Protein AF-A0A7S0E2K9-F1 (afdb_monomer_lite)

pLDDT: mean 86.17, std 15.65, range [44.66, 98.0]

Sequence (110 aa):
TAAAGGGDPWGKQHFHNAPFAPDDTFLVGRIVPVLHYCMGGLRMDEGGAVLREDSSTIAGLHAAGEVTGGVHGNNRLGGNSLLECTVFGGLVGDKLAVRHAQLRTQRALG

Structure (mmCIF, N/CA/C/O backbone):
data_AF-A0A7S0E2K9-F1
#
_entry.id   AF-A0A7S0E2K9-F1
#
loop_
_atom_site.group_PDB
_atom_site.id
_atom_site.type_symbol
_atom_site.label_atom_id
_atom_site.label_alt_id
_atom_site.label_comp_id
_atom_site.label_asym_id
_atom_site.label_entity_id
_atom_site.label_seq_id
_atom_site.pdbx_PDB_ins_code
_atom_site.Cartn_x
_atom_site.Cartn_y
_atom_site.Cartn_z
_atom_site.occupancy
_atom_site.B_iso_or_equiv
_atom_site.auth_seq_id
_atom_site.auth_comp_id
_atom_site.auth_asym_id
_atom_site.auth_atom_id
_atom_site.pdbx_PDB_model_num
ATOM 1 N N . THR A 1 1 ? 21.514 9.964 -26.233 1.00 53.69 1 THR A N 1
ATOM 2 C CA . THR A 1 1 ? 20.236 9.488 -25.648 1.00 53.69 1 THR A CA 1
ATOM 3 C C . THR A 1 1 ? 19.856 10.401 -24.495 1.00 53.69 1 THR A C 1
ATOM 5 O O . THR A 1 1 ? 20.727 11.128 -24.037 1.00 53.69 1 THR A O 1
ATOM 8 N N . ALA A 1 2 ? 18.607 10.404 -24.016 1.00 57.22 2 ALA A N 1
ATOM 9 C CA . ALA A 1 2 ? 18.206 11.194 -22.837 1.00 57.22 2 ALA A CA 1
ATOM 10 C C . ALA A 1 2 ? 19.138 10.972 -21.620 1.00 57.22 2 ALA A C 1
ATOM 12 O O . ALA A 1 2 ? 19.425 11.899 -20.868 1.00 57.22 2 ALA A O 1
ATOM 13 N N . ALA A 1 3 ? 19.713 9.767 -21.514 1.00 60.12 3 ALA A N 1
ATOM 14 C CA . ALA A 1 3 ? 20.734 9.391 -20.534 1.00 60.12 3 ALA A CA 1
ATOM 15 C C . ALA A 1 3 ? 22.098 10.109 -20.686 1.00 60.12 3 ALA A C 1
ATOM 17 O O . ALA A 1 3 ? 22.892 10.101 -19.756 1.00 60.12 3 ALA A O 1
ATOM 18 N N . ALA A 1 4 ? 22.381 10.734 -21.832 1.00 61.31 4 ALA A N 1
ATOM 19 C CA . ALA A 1 4 ? 23.661 11.372 -22.160 1.00 61.31 4 ALA A CA 1
ATOM 20 C C . ALA A 1 4 ? 23.638 12.911 -22.011 1.00 61.31 4 ALA A C 1
ATOM 22 O O . ALA A 1 4 ? 24.406 13.603 -22.674 1.00 61.31 4 ALA A O 1
ATOM 23 N N . GLY A 1 5 ? 22.755 13.453 -21.161 1.00 60.88 5 GLY A N 1
ATOM 24 C CA . GLY A 1 5 ? 22.813 14.858 -20.720 1.00 60.88 5 GLY A CA 1
ATOM 25 C C . GLY A 1 5 ? 21.867 15.848 -21.414 1.00 60.88 5 GLY A C 1
ATOM 26 O O . GLY A 1 5 ? 21.910 17.030 -21.099 1.00 60.88 5 GLY A O 1
ATOM 27 N N . GLY A 1 6 ? 20.991 15.391 -22.315 1.00 66.62 6 GLY A N 1
ATOM 28 C CA . GLY A 1 6 ? 20.006 16.243 -23.010 1.00 66.62 6 GLY A CA 1
ATOM 29 C C . GLY A 1 6 ? 18.613 16.306 -22.369 1.00 66.62 6 GLY A C 1
ATOM 30 O O . GLY A 1 6 ? 17.726 16.943 -22.929 1.00 66.62 6 GLY A O 1
ATOM 31 N N . GLY A 1 7 ? 18.410 15.637 -21.229 1.00 75.12 7 GLY A N 1
ATOM 32 C CA . GLY A 1 7 ? 17.087 15.450 -20.629 1.00 75.12 7 GLY A CA 1
ATOM 33 C C . GLY A 1 7 ? 16.201 14.492 -21.434 1.00 75.12 7 GLY A C 1
ATOM 34 O O . GLY A 1 7 ? 16.427 14.226 -22.615 1.00 75.12 7 GLY A O 1
ATOM 35 N N . ASP A 1 8 ? 15.199 13.924 -20.774 1.00 84.44 8 ASP A N 1
ATOM 36 C CA . ASP A 1 8 ? 14.179 13.109 -21.427 1.00 84.44 8 ASP A CA 1
ATOM 37 C C . ASP A 1 8 ? 13.011 13.994 -21.884 1.00 84.44 8 ASP A C 1
ATOM 39 O O . ASP A 1 8 ? 12.485 14.745 -21.059 1.00 84.44 8 ASP A O 1
ATOM 43 N N . PRO A 1 9 ? 12.559 13.912 -23.149 1.00 88.25 9 PRO A N 1
ATOM 44 C CA . PRO A 1 9 ? 11.466 14.750 -23.644 1.00 88.25 9 PRO A CA 1
ATOM 45 C C . PRO A 1 9 ? 10.118 14.473 -22.957 1.00 88.25 9 PRO A C 1
ATOM 47 O O . PRO A 1 9 ? 9.211 15.296 -23.059 1.00 88.25 9 PRO A O 1
ATOM 50 N N . TRP A 1 10 ? 9.984 13.357 -22.232 1.00 88.88 10 TRP A N 1
ATOM 51 C CA . TRP A 1 10 ? 8.803 13.013 -21.434 1.00 88.88 10 TRP A CA 1
ATOM 52 C C . TRP A 1 10 ? 9.033 13.175 -19.923 1.00 88.88 10 TRP A C 1
ATOM 54 O O . TRP A 1 10 ? 8.189 12.781 -19.120 1.00 88.88 10 TRP A O 1
ATOM 64 N N . GLY A 1 11 ? 10.158 13.775 -19.520 1.00 88.81 11 GLY A N 1
ATOM 65 C CA . GLY A 1 11 ? 10.456 14.109 -18.129 1.00 88.81 11 GLY A CA 1
ATOM 66 C C . GLY A 1 11 ? 10.931 12.941 -17.259 1.00 88.81 11 GLY A C 1
ATOM 67 O O . GLY A 1 11 ? 11.012 13.095 -16.039 1.00 88.81 11 GLY A O 1
ATOM 68 N N . LY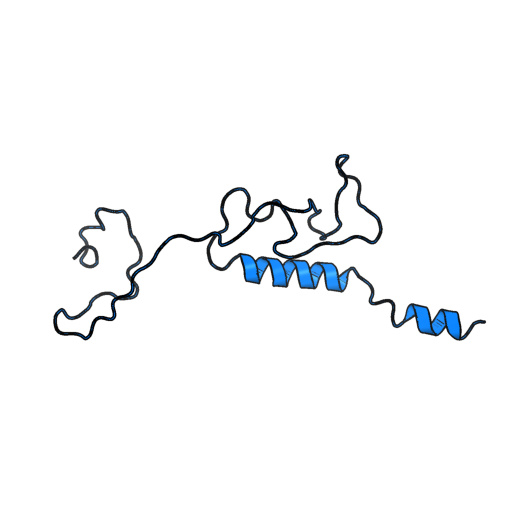S A 1 12 ? 11.273 11.776 -17.828 1.00 87.00 12 LYS A N 1
ATOM 69 C CA . LYS A 1 12 ? 11.865 10.672 -17.059 1.00 87.00 12 LYS A CA 1
ATOM 70 C C . LYS A 1 12 ? 13.245 11.065 -16.526 1.00 87.00 12 LYS A C 1
ATOM 72 O O . LYS A 1 12 ? 14.156 11.372 -17.285 1.00 87.00 12 LYS A O 1
ATOM 77 N N . GLN A 1 13 ? 13.414 10.993 -15.207 1.00 87.12 13 GLN A N 1
ATOM 78 C CA . GLN A 1 13 ? 14.663 11.392 -14.541 1.00 87.12 13 GLN A CA 1
ATOM 79 C C . GLN A 1 13 ? 15.617 10.219 -14.274 1.00 87.12 13 GLN A C 1
ATOM 81 O O . GLN A 1 13 ? 16.832 10.394 -14.268 1.00 87.12 13 GLN A O 1
ATOM 86 N N . HIS A 1 14 ? 15.085 9.011 -14.066 1.00 86.19 14 HIS A N 1
ATOM 87 C CA . HIS A 1 14 ? 15.878 7.847 -13.657 1.00 86.19 14 HIS A CA 1
ATOM 88 C C . HIS A 1 14 ? 15.890 6.762 -14.734 1.00 86.19 14 HIS A C 1
ATOM 90 O O . HIS A 1 14 ? 14.837 6.224 -15.090 1.00 86.19 14 HIS A O 1
ATOM 96 N N . PHE A 1 15 ? 17.084 6.399 -15.207 1.00 86.94 15 PHE A N 1
ATOM 97 C CA . PHE A 1 15 ? 17.320 5.368 -16.222 1.00 86.94 15 PHE A CA 1
ATOM 98 C C . PHE A 1 15 ? 18.208 4.252 -15.660 1.00 86.94 15 PHE A C 1
ATOM 100 O O . PHE A 1 15 ? 19.398 4.199 -15.940 1.00 86.94 15 PHE A O 1
ATOM 107 N N . HIS A 1 16 ? 17.630 3.347 -14.869 1.00 83.56 16 HIS A N 1
ATOM 108 C CA . HIS A 1 16 ? 18.388 2.268 -14.218 1.00 83.56 16 HIS A CA 1
ATOM 109 C C . HIS A 1 16 ? 18.949 1.213 -15.196 1.00 83.56 16 HIS A C 1
ATOM 111 O O . HIS A 1 16 ? 19.848 0.470 -14.831 1.00 83.56 16 HIS A O 1
ATOM 117 N N . ASN A 1 17 ? 18.436 1.160 -16.432 1.00 80.88 17 ASN A N 1
ATOM 118 C CA . ASN A 1 17 ? 18.847 0.210 -17.478 1.00 80.88 17 ASN A CA 1
ATOM 119 C C . ASN A 1 17 ? 19.758 0.833 -18.550 1.00 80.88 17 ASN A C 1
ATOM 121 O O . ASN A 1 17 ? 19.917 0.255 -19.621 1.00 80.88 17 ASN A O 1
ATOM 125 N N . ALA A 1 18 ? 20.260 2.051 -18.336 1.00 80.38 18 ALA A N 1
ATOM 126 C CA . ALA A 1 18 ? 21.088 2.748 -19.316 1.00 80.38 18 ALA A CA 1
ATOM 127 C C . ALA A 1 18 ? 22.559 2.816 -18.864 1.00 80.38 18 ALA A C 1
ATOM 129 O O . ALA A 1 18 ? 22.806 2.940 -17.663 1.00 80.38 18 ALA A O 1
ATOM 130 N N . PRO A 1 19 ? 23.521 2.834 -19.809 1.00 81.81 19 PRO A N 1
ATOM 131 C CA . PRO A 1 19 ? 23.346 2.678 -21.261 1.00 81.81 19 PRO A CA 1
ATOM 132 C C . PRO A 1 19 ? 23.067 1.215 -21.663 1.00 81.81 19 PRO A C 1
ATOM 134 O O . PRO A 1 19 ? 23.479 0.302 -20.960 1.00 81.81 19 PRO A O 1
ATOM 137 N N . PHE A 1 20 ? 22.392 0.994 -22.796 1.00 82.94 20 PHE A N 1
ATOM 138 C CA . PHE A 1 20 ? 22.177 -0.344 -23.369 1.00 82.94 20 PHE A CA 1
ATOM 139 C C . PHE A 1 20 ? 22.820 -0.457 -24.757 1.00 82.94 20 PHE A C 1
ATOM 141 O O . PHE A 1 20 ? 22.945 0.547 -25.465 1.00 82.94 20 PHE A O 1
ATOM 148 N N . ALA A 1 21 ? 23.222 -1.672 -25.134 1.00 85.56 21 ALA A N 1
ATOM 149 C CA . ALA A 1 21 ? 23.819 -1.966 -26.431 1.00 85.56 21 ALA A CA 1
ATOM 150 C C . ALA A 1 21 ? 22.718 -2.271 -27.474 1.00 85.56 21 ALA A C 1
ATOM 152 O O . ALA A 1 21 ? 21.804 -3.039 -27.174 1.00 85.56 21 ALA A O 1
ATOM 153 N N . PRO A 1 22 ? 22.739 -1.663 -28.677 1.00 84.44 22 PRO A N 1
ATOM 154 C CA . PRO A 1 22 ? 21.709 -1.893 -29.698 1.00 84.44 22 PRO A CA 1
ATOM 155 C C 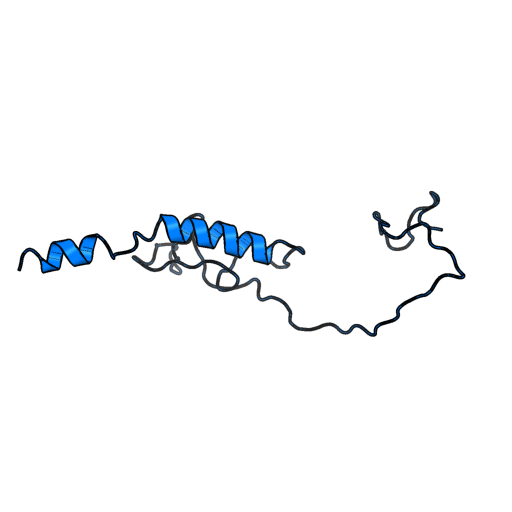. PRO A 1 22 ? 21.628 -3.333 -30.223 1.00 84.44 22 PRO A C 1
ATOM 157 O O . PRO A 1 22 ? 20.596 -3.725 -30.760 1.00 84.44 22 PRO A O 1
ATOM 160 N N . ASP A 1 23 ? 22.713 -4.090 -30.102 1.00 90.81 23 ASP A N 1
ATOM 161 C CA . ASP A 1 23 ? 22.879 -5.480 -30.529 1.00 90.81 23 ASP A CA 1
ATOM 162 C C . ASP A 1 23 ? 22.595 -6.502 -29.412 1.00 90.81 23 ASP A C 1
ATOM 164 O O . ASP A 1 23 ? 22.824 -7.697 -29.591 1.00 90.81 23 ASP A O 1
ATOM 168 N N . ASP A 1 24 ? 22.069 -6.049 -28.272 1.00 91.00 24 ASP A N 1
ATOM 169 C CA . ASP A 1 24 ? 21.694 -6.917 -27.159 1.00 91.00 24 ASP A CA 1
ATOM 170 C C . ASP A 1 24 ? 20.357 -7.649 -27.402 1.00 91.00 24 ASP A C 1
ATOM 172 O O . ASP A 1 24 ? 19.581 -7.351 -28.316 1.00 91.00 24 ASP A O 1
ATOM 176 N N . THR A 1 25 ? 20.059 -8.627 -26.552 1.00 91.50 25 THR A N 1
ATOM 177 C CA . THR A 1 25 ? 18.781 -9.336 -26.548 1.00 91.50 25 THR A CA 1
ATOM 178 C C . THR A 1 25 ? 17.717 -8.517 -25.825 1.00 91.50 25 THR A C 1
ATOM 180 O O . THR A 1 25 ? 17.782 -8.300 -24.616 1.00 91.50 25 THR A O 1
ATOM 183 N N . PHE A 1 26 ? 16.666 -8.137 -26.551 1.00 91.94 26 PHE A N 1
ATOM 184 C CA . PHE A 1 26 ? 15.525 -7.419 -25.990 1.00 91.94 26 PHE A CA 1
ATOM 185 C C . PHE A 1 26 ? 14.334 -8.348 -25.772 1.00 91.94 26 PHE A C 1
ATOM 187 O O . PHE A 1 26 ? 13.887 -9.048 -26.680 1.00 91.94 26 PHE A O 1
ATOM 194 N N . LEU A 1 27 ? 13.776 -8.306 -24.563 1.00 92.94 27 LEU A N 1
ATOM 195 C CA . LEU A 1 27 ? 12.513 -8.963 -24.243 1.00 92.94 27 LEU A CA 1
ATOM 196 C C . LEU A 1 27 ? 11.367 -7.968 -24.431 1.00 92.94 27 LEU A C 1
ATOM 198 O O . LEU A 1 27 ? 11.426 -6.841 -23.937 1.00 92.94 27 LEU A O 1
ATOM 202 N N . VAL A 1 28 ? 10.312 -8.388 -25.130 1.00 95.06 28 VAL A N 1
ATOM 203 C CA . VAL A 1 28 ? 9.150 -7.542 -25.431 1.00 95.06 28 VAL A CA 1
ATOM 204 C C . VAL A 1 28 ? 7.886 -8.188 -24.876 1.00 95.06 28 VAL A C 1
ATOM 206 O O . VAL A 1 28 ? 7.608 -9.356 -25.137 1.00 95.06 28 VAL A O 1
ATOM 209 N N . GLY A 1 29 ? 7.102 -7.410 -24.130 1.00 95.62 29 GLY A N 1
ATOM 210 C CA . GLY A 1 29 ? 5.807 -7.820 -23.592 1.00 95.62 29 GLY A CA 1
ATOM 211 C C . GLY A 1 29 ? 4.734 -6.775 -23.880 1.00 95.62 29 GLY A C 1
ATOM 212 O O . GLY A 1 29 ? 4.997 -5.573 -23.845 1.00 95.62 29 GLY A O 1
ATOM 213 N N . ARG A 1 30 ? 3.507 -7.226 -24.162 1.00 97.00 30 ARG A N 1
ATOM 214 C CA . ARG A 1 30 ? 2.341 -6.342 -24.305 1.00 97.00 30 ARG A CA 1
ATOM 215 C C . ARG A 1 30 ? 1.722 -6.095 -22.928 1.00 97.00 30 ARG A C 1
ATOM 217 O O . ARG A 1 30 ? 1.382 -7.049 -22.237 1.00 97.00 30 ARG A O 1
ATOM 224 N N . ILE A 1 31 ? 1.534 -4.827 -22.567 1.00 96.38 31 ILE A N 1
ATOM 225 C CA . ILE A 1 31 ? 0.941 -4.405 -21.290 1.00 96.38 31 ILE A CA 1
ATOM 226 C C . ILE A 1 31 ? -0.396 -3.706 -21.543 1.00 96.38 31 ILE A C 1
ATOM 228 O O . ILE A 1 31 ? -0.513 -2.910 -22.475 1.00 96.38 31 ILE A O 1
ATOM 232 N N . VAL A 1 32 ? -1.390 -3.994 -20.701 1.00 97.31 32 VAL A N 1
ATOM 233 C CA . VAL A 1 32 ? -2.685 -3.299 -20.667 1.00 97.31 32 VAL A CA 1
ATOM 234 C C . VAL A 1 32 ? -3.038 -2.913 -19.223 1.00 97.31 32 VAL A C 1
ATOM 236 O O . VAL A 1 32 ? -2.647 -3.635 -18.303 1.00 97.31 32 VAL A O 1
ATOM 239 N N . PRO A 1 33 ? -3.752 -1.795 -18.993 1.00 97.06 33 PRO A N 1
ATOM 240 C CA . PRO A 1 33 ? -4.203 -1.417 -17.656 1.00 97.06 33 PRO A CA 1
ATOM 241 C C . PRO A 1 33 ? -5.218 -2.412 -17.084 1.00 97.06 33 PRO A C 1
ATOM 243 O O . PRO A 1 33 ? -6.052 -2.947 -17.815 1.00 97.06 33 PRO A O 1
ATOM 246 N N . VAL A 1 34 ? -5.184 -2.600 -15.766 1.00 96.31 34 VAL A N 1
ATOM 247 C CA . VAL A 1 34 ? -6.155 -3.404 -15.011 1.00 96.31 34 VAL A CA 1
ATOM 248 C C . VAL A 1 34 ? -6.503 -2.706 -13.698 1.00 96.31 34 VAL A C 1
ATOM 250 O O . VAL A 1 34 ? -5.719 -1.896 -13.196 1.00 96.31 34 VAL A O 1
ATOM 253 N N . LEU A 1 35 ? -7.664 -3.033 -13.125 1.00 96.56 35 LEU A N 1
ATOM 254 C CA . LEU A 1 35 ? -7.952 -2.684 -11.733 1.00 96.56 35 LEU A CA 1
ATOM 255 C C . LEU A 1 35 ? -6.895 -3.337 -10.839 1.00 96.56 35 LEU A C 1
ATOM 257 O O . LEU A 1 35 ? -6.634 -4.532 -10.965 1.00 96.56 35 LEU A O 1
ATOM 261 N N . HIS A 1 36 ? -6.267 -2.537 -9.979 1.00 96.00 36 HIS A N 1
ATOM 262 C CA . HIS A 1 36 ? -5.084 -2.971 -9.240 1.00 96.00 36 HIS A CA 1
ATOM 263 C C . HIS A 1 36 ? -5.166 -2.729 -7.733 1.00 96.00 36 HIS A C 1
ATOM 265 O O . HIS A 1 36 ? -4.632 -3.536 -6.981 1.00 96.00 36 HIS A O 1
ATOM 271 N N . TYR A 1 37 ? -5.777 -1.622 -7.301 1.00 96.12 37 TYR A N 1
ATOM 272 C CA . TYR A 1 37 ? -5.852 -1.259 -5.889 1.00 96.12 37 TYR A CA 1
ATOM 273 C C . TYR A 1 37 ? -7.067 -0.377 -5.605 1.00 96.12 37 TYR A C 1
ATOM 275 O O . TYR A 1 37 ? -7.358 0.533 -6.388 1.00 96.12 37 TYR A O 1
ATOM 283 N N . CYS A 1 38 ? -7.727 -0.605 -4.474 1.00 96.81 38 CYS A N 1
ATOM 284 C CA . CYS A 1 38 ? -8.831 0.209 -3.976 1.00 96.81 38 CYS A CA 1
ATOM 285 C C . CYS A 1 38 ? -8.349 1.088 -2.814 1.00 96.81 38 CYS A C 1
ATOM 287 O O . CYS A 1 38 ? -8.142 0.614 -1.709 1.00 96.81 38 CYS A O 1
ATOM 289 N N . MET A 1 39 ? -8.160 2.390 -3.048 1.00 97.38 39 MET A N 1
ATOM 290 C CA . MET A 1 39 ? -7.627 3.306 -2.021 1.00 97.38 39 MET A CA 1
ATOM 291 C C . MET A 1 39 ? -8.649 3.694 -0.936 1.00 97.38 39 MET A C 1
ATOM 293 O O . MET A 1 39 ? -8.274 4.250 0.098 1.00 97.38 39 MET A O 1
ATOM 297 N N . GLY A 1 40 ? -9.939 3.492 -1.208 1.00 96.94 40 GLY A N 1
ATOM 298 C CA . GLY A 1 40 ? -11.017 3.720 -0.249 1.00 96.94 40 GLY A CA 1
ATOM 299 C C . GLY A 1 40 ? -11.232 2.510 0.657 1.00 96.94 40 GLY A C 1
ATOM 300 O O . GLY A 1 40 ? -10.768 1.419 0.359 1.00 96.94 40 GLY A O 1
ATOM 301 N N . GLY A 1 41 ? -11.989 2.693 1.735 1.00 97.19 41 GLY A N 1
ATOM 302 C CA . GLY A 1 41 ? -12.253 1.624 2.691 1.00 97.19 41 GLY A CA 1
ATOM 303 C C . GLY A 1 41 ? -12.749 2.159 4.027 1.00 97.19 41 GLY A C 1
ATOM 304 O O . GLY A 1 41 ? -13.226 3.293 4.120 1.00 97.19 41 GLY A O 1
ATOM 305 N N . LEU A 1 42 ? -12.620 1.341 5.069 1.00 97.88 42 LEU A N 1
ATOM 306 C CA . LEU A 1 42 ? -12.965 1.714 6.438 1.00 97.88 42 LEU A CA 1
ATOM 307 C C . LEU A 1 42 ? -12.098 2.882 6.913 1.00 97.88 42 LEU A C 1
ATOM 309 O O . LEU A 1 42 ? -10.873 2.857 6.781 1.00 97.88 42 LEU A O 1
ATOM 313 N N . ARG A 1 43 ? -12.732 3.896 7.506 1.00 97.56 43 ARG A N 1
ATOM 314 C CA . ARG A 1 43 ? -12.018 4.981 8.179 1.00 97.56 43 ARG A CA 1
ATOM 315 C C . ARG A 1 43 ? -11.516 4.473 9.528 1.00 97.56 43 ARG A C 1
ATOM 317 O O . ARG A 1 43 ? -12.283 3.886 10.290 1.00 97.56 43 ARG A O 1
ATOM 324 N N . MET A 1 44 ? -10.249 4.726 9.824 1.00 96.38 44 MET A N 1
ATOM 325 C CA . MET A 1 44 ? -9.618 4.370 11.093 1.00 96.38 44 MET A CA 1
ATOM 326 C C . MET A 1 44 ? -8.837 5.554 11.663 1.00 96.38 44 MET A C 1
ATOM 328 O O . MET A 1 44 ? -8.513 6.492 10.931 1.00 96.38 44 MET A O 1
ATOM 332 N N . ASP A 1 45 ? -8.555 5.520 12.963 1.00 95.38 45 ASP A N 1
ATOM 333 C CA . ASP A 1 45 ? -7.544 6.397 13.556 1.00 95.38 45 ASP A CA 1
ATOM 334 C C . ASP A 1 45 ? -6.117 5.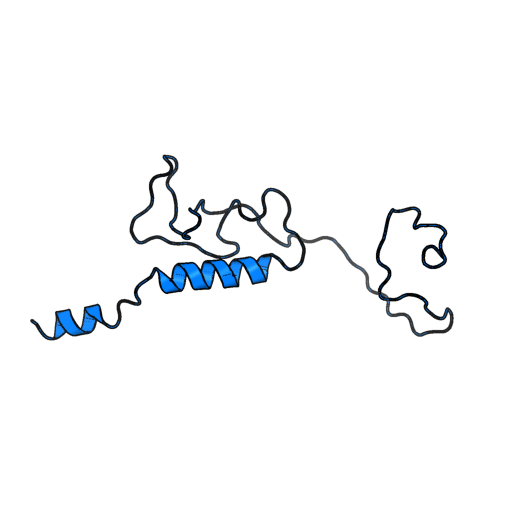900 13.244 1.00 95.38 45 ASP A C 1
ATOM 336 O O . ASP A 1 45 ? -5.918 4.823 12.679 1.00 95.38 45 ASP A O 1
ATOM 340 N N . GLU A 1 46 ? -5.096 6.666 13.644 1.00 93.62 46 GLU A N 1
ATOM 341 C CA . GLU A 1 46 ? -3.670 6.277 13.536 1.00 93.62 46 GLU A CA 1
ATOM 342 C C . GLU A 1 46 ? -3.363 4.951 14.248 1.00 93.62 46 GLU A C 1
ATOM 344 O O . GLU A 1 46 ? -2.338 4.306 14.038 1.00 93.62 46 GLU A O 1
ATOM 349 N N . GLY A 1 47 ? -4.283 4.563 15.119 1.00 92.25 47 GLY A N 1
ATOM 350 C CA . GLY A 1 47 ? -4.274 3.382 15.918 1.00 92.25 47 GLY A CA 1
ATOM 351 C C . GLY A 1 47 ? -4.909 2.141 15.296 1.00 92.25 47 GLY A C 1
ATOM 352 O O . GLY A 1 47 ? -4.930 1.115 15.977 1.00 92.25 47 GLY A O 1
ATOM 353 N N . GLY A 1 48 ? -5.474 2.238 14.095 1.00 94.94 48 GLY A N 1
ATOM 354 C CA . GLY A 1 48 ? -6.213 1.163 13.441 1.00 94.94 48 GLY A CA 1
ATOM 355 C C . GLY A 1 48 ? -7.607 0.889 14.016 1.00 94.94 48 GLY A C 1
ATOM 356 O O . GLY A 1 48 ? -8.244 -0.073 13.591 1.00 94.94 48 GLY A O 1
ATOM 357 N N . ALA A 1 49 ? -8.108 1.689 14.967 1.00 95.94 49 ALA A N 1
ATOM 358 C CA . ALA A 1 49 ? -9.472 1.541 15.473 1.00 95.94 49 ALA A CA 1
ATOM 359 C C . ALA A 1 49 ? -10.468 2.103 14.453 1.00 95.94 49 ALA A C 1
ATOM 361 O O . ALA A 1 49 ? -10.316 3.231 13.981 1.00 95.94 49 ALA A O 1
ATOM 362 N N . VAL A 1 50 ? -11.499 1.326 14.114 1.00 97.62 50 VAL A N 1
ATOM 363 C CA . VAL A 1 50 ? -12.483 1.737 13.102 1.00 97.62 50 VAL A CA 1
ATOM 364 C C . VAL A 1 50 ? -13.378 2.841 13.656 1.00 97.62 50 VAL A C 1
ATOM 366 O O . VAL A 1 50 ? -13.883 2.749 14.778 1.00 97.62 50 VAL A O 1
ATOM 369 N N . LEU A 1 51 ? -13.590 3.877 12.847 1.00 98.00 51 LEU A N 1
ATOM 370 C CA . LEU A 1 51 ? -14.387 5.046 13.195 1.00 98.00 51 LEU A CA 1
ATOM 371 C C . LEU A 1 51 ? -15.807 4.940 12.635 1.00 98.00 51 LEU A C 1
ATOM 373 O O . LEU A 1 51 ? -16.022 4.489 11.509 1.00 98.00 51 LEU A O 1
ATOM 377 N N . ARG A 1 52 ? -16.779 5.410 13.417 1.00 98.00 52 ARG A N 1
ATOM 378 C CA . ARG A 1 52 ? -18.130 5.728 12.941 1.00 98.00 52 ARG A CA 1
ATOM 379 C C . ARG A 1 52 ? -18.129 7.041 12.155 1.00 98.00 52 ARG A C 1
ATOM 381 O O . ARG A 1 52 ? -17.139 7.773 12.121 1.00 98.00 52 ARG A O 1
ATOM 388 N N . GLU A 1 53 ? -19.274 7.369 11.564 1.00 96.25 53 GLU A N 1
ATOM 389 C CA . GLU A 1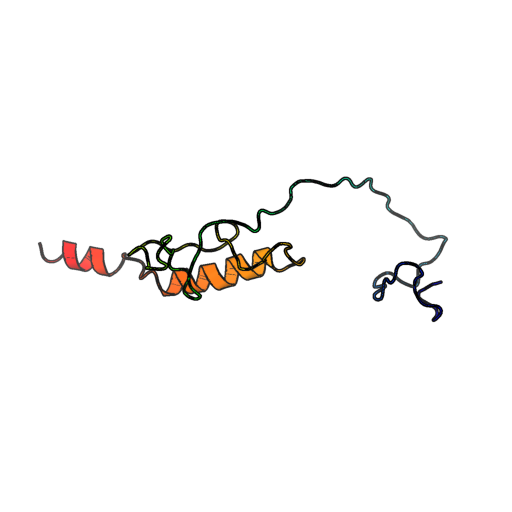 53 ? -19.492 8.641 10.863 1.00 96.25 53 GLU A CA 1
ATOM 390 C C . GLU A 1 53 ? -19.257 9.862 11.768 1.00 96.25 53 GLU A C 1
ATOM 392 O O . GLU A 1 53 ? -18.650 10.841 11.338 1.00 96.25 53 GLU A O 1
ATOM 397 N N . ASP A 1 54 ? -19.632 9.772 13.049 1.00 97.12 54 ASP A N 1
ATOM 398 C CA . ASP A 1 54 ? -19.396 10.810 14.065 1.00 97.12 54 ASP A CA 1
ATOM 399 C C . ASP A 1 54 ? -17.939 10.874 14.568 1.00 97.12 54 ASP A C 1
ATOM 401 O O . ASP A 1 54 ? -17.618 11.648 15.466 1.00 97.12 54 ASP A O 1
ATOM 405 N N . SER A 1 55 ? -17.035 10.090 13.971 1.00 96.00 55 SER A N 1
ATOM 406 C CA . SER A 1 55 ? -15.623 9.951 14.350 1.00 96.00 55 SER A CA 1
ATOM 407 C C . SER A 1 55 ? -15.374 9.307 15.724 1.00 96.00 55 SER A C 1
ATOM 409 O O . SER A 1 55 ? -14.232 9.289 16.182 1.00 96.00 55 SER A O 1
ATOM 411 N N . SER A 1 56 ? -16.390 8.723 16.369 1.00 97.69 56 SER A N 1
ATOM 412 C CA . SER A 1 56 ? -16.203 7.865 17.546 1.00 97.69 56 SER A CA 1
ATOM 413 C C . SER A 1 56 ? -15.667 6.483 17.156 1.00 97.69 56 SER A C 1
ATOM 415 O O . SER A 1 56 ? -15.961 5.964 16.077 1.00 97.69 56 SER A O 1
ATOM 417 N N . THR A 1 57 ? -14.903 5.845 18.045 1.00 97.31 57 THR A N 1
ATOM 418 C CA . THR A 1 57 ? -14.348 4.505 17.801 1.00 97.31 57 THR A CA 1
ATOM 419 C C . THR A 1 57 ? -15.388 3.403 18.025 1.00 97.31 57 THR A C 1
ATOM 421 O O . THR A 1 57 ? -16.212 3.441 18.948 1.00 97.31 57 THR A O 1
ATOM 424 N N . ILE A 1 58 ? -15.355 2.370 17.183 1.00 96.25 58 ILE A N 1
ATOM 425 C CA . ILE A 1 58 ? -16.145 1.151 17.364 1.00 96.25 58 ILE A CA 1
ATOM 426 C C . ILE A 1 58 ? -15.357 0.198 18.268 1.00 96.25 58 ILE A C 1
ATOM 428 O O . ILE A 1 58 ? -14.348 -0.378 17.865 1.00 96.25 58 ILE A O 1
ATOM 432 N N . ALA A 1 59 ? -15.822 0.026 19.508 1.00 92.38 59 ALA A N 1
ATOM 433 C CA . ALA A 1 59 ? -15.133 -0.784 20.507 1.00 92.38 59 ALA A CA 1
ATOM 434 C C . ALA A 1 59 ? -14.881 -2.222 20.017 1.00 92.38 59 ALA A C 1
ATOM 436 O O . ALA A 1 59 ? -15.806 -2.944 19.651 1.00 92.38 59 ALA A O 1
ATOM 437 N N . GLY A 1 60 ? -13.612 -2.635 20.045 1.00 91.06 60 GLY A N 1
ATOM 438 C CA . GLY A 1 60 ? -13.179 -3.975 19.648 1.00 91.06 60 GLY A CA 1
ATOM 439 C C . GLY A 1 60 ? -13.025 -4.195 18.140 1.00 91.06 60 GLY A C 1
ATOM 440 O O . GLY A 1 60 ? -12.560 -5.265 17.756 1.00 91.06 60 GLY A O 1
ATOM 441 N N . LEU A 1 61 ? -13.352 -3.211 17.295 1.00 94.88 61 LEU A N 1
ATOM 442 C CA . LEU A 1 61 ? -13.198 -3.313 15.845 1.00 94.88 61 LEU A CA 1
ATOM 443 C C . LEU A 1 61 ? -11.975 -2.523 15.368 1.00 94.88 61 LEU A C 1
ATOM 445 O O . LEU A 1 61 ? -11.910 -1.303 15.519 1.00 94.88 61 LEU A O 1
ATOM 449 N N . HIS A 1 62 ? -11.032 -3.236 14.758 1.00 95.88 62 HIS A N 1
ATOM 450 C CA . HIS A 1 62 ? -9.837 -2.665 14.146 1.00 95.88 62 HIS A CA 1
ATOM 451 C C . HIS A 1 62 ? -9.717 -3.121 12.692 1.00 95.88 62 HIS A C 1
ATOM 453 O O . HIS A 1 62 ? -10.253 -4.169 12.325 1.00 95.88 62 HIS A O 1
ATOM 459 N N . ALA A 1 63 ? -9.015 -2.341 11.877 1.00 96.31 63 ALA A N 1
ATOM 460 C CA . ALA A 1 63 ? -8.768 -2.632 10.473 1.00 96.31 63 ALA A CA 1
ATOM 461 C C . ALA A 1 63 ? -7.322 -2.284 10.100 1.00 96.31 63 ALA A C 1
ATOM 463 O O . ALA A 1 63 ? -6.720 -1.392 10.689 1.00 96.31 63 ALA A O 1
ATOM 464 N N . ALA A 1 64 ? -6.769 -3.009 9.133 1.00 96.88 64 ALA A N 1
ATOM 465 C CA . ALA A 1 64 ? -5.437 -2.787 8.580 1.00 96.88 64 ALA A CA 1
ATOM 466 C C . ALA A 1 64 ? -5.384 -3.353 7.154 1.00 96.88 64 ALA A C 1
ATOM 468 O O . ALA A 1 64 ? -6.079 -4.330 6.861 1.00 96.88 64 ALA A O 1
ATOM 469 N N . GLY A 1 65 ? -4.550 -2.782 6.288 1.00 96.75 65 GLY A N 1
ATOM 470 C CA . GLY A 1 65 ? -4.415 -3.210 4.898 1.00 96.75 65 GLY A CA 1
ATOM 471 C C . GLY A 1 65 ? -5.393 -2.501 3.959 1.00 96.75 65 GLY A C 1
ATOM 472 O O . GLY A 1 65 ? -6.103 -1.567 4.334 1.00 96.75 65 GLY A O 1
ATOM 473 N N . GLU A 1 66 ? -5.513 -3.030 2.740 1.00 97.88 66 GLU A N 1
ATOM 474 C CA . GLU A 1 66 ? -6.342 -2.478 1.654 1.00 97.88 66 GLU A CA 1
ATOM 475 C C . GLU A 1 66 ? -7.843 -2.351 1.987 1.00 97.88 66 GLU A C 1
ATOM 477 O O . GLU A 1 66 ? -8.574 -1.635 1.315 1.00 97.88 66 GLU A O 1
ATOM 482 N N . VAL A 1 67 ? -8.325 -2.989 3.059 1.00 97.56 67 VAL A N 1
ATOM 483 C CA . VAL A 1 67 ? -9.691 -2.767 3.567 1.00 97.56 67 VAL A CA 1
ATOM 484 C C . VAL A 1 67 ? -9.890 -1.353 4.142 1.00 97.56 67 VAL A C 1
ATOM 486 O O . VAL A 1 67 ? -11.024 -0.929 4.378 1.00 97.56 67 VAL A O 1
ATOM 489 N N . THR A 1 68 ? -8.802 -0.630 4.409 1.00 97.12 68 THR A N 1
ATOM 490 C CA . THR A 1 68 ? -8.796 0.699 5.025 1.00 97.12 68 THR A CA 1
ATOM 491 C C . THR A 1 68 ? -8.755 1.809 3.979 1.00 97.12 68 THR A C 1
ATOM 493 O O . THR A 1 68 ? -8.194 1.666 2.896 1.00 97.12 68 THR A O 1
ATOM 496 N N . GLY A 1 69 ? -9.370 2.943 4.310 1.00 96.31 69 GLY A N 1
ATOM 497 C CA . GLY A 1 69 ? -9.377 4.139 3.474 1.00 96.31 69 GLY A CA 1
ATOM 498 C C . GLY A 1 69 ? -8.519 5.263 4.050 1.00 96.31 69 GLY A C 1
ATOM 499 O O . GLY A 1 69 ? -8.354 5.389 5.261 1.00 96.31 69 GLY A O 1
ATOM 500 N N . GLY A 1 70 ? -8.020 6.138 3.173 1.00 94.00 70 GLY A N 1
ATOM 501 C CA . GLY A 1 70 ? -7.388 7.411 3.551 1.00 94.00 70 GLY A CA 1
ATOM 502 C C . GLY A 1 70 ? -5.858 7.411 3.544 1.00 94.00 70 GLY A C 1
ATOM 503 O O . GLY A 1 70 ? -5.272 8.434 3.201 1.00 94.00 70 GLY A O 1
ATOM 504 N N . VAL A 1 71 ? -5.202 6.271 3.791 1.00 95.06 71 VAL A N 1
ATOM 505 C CA . VAL A 1 71 ? -3.724 6.168 3.830 1.00 95.06 71 VAL A CA 1
ATOM 506 C C . VAL A 1 71 ? -3.068 6.561 2.499 1.00 95.06 71 VAL A C 1
ATOM 508 O O . VAL A 1 71 ? -1.959 7.092 2.464 1.00 95.06 71 VAL A O 1
ATOM 511 N N . HIS A 1 72 ? -3.753 6.312 1.383 1.00 96.56 72 HIS A N 1
ATOM 512 C CA . HIS A 1 72 ? -3.227 6.552 0.037 1.00 96.56 72 HIS A CA 1
ATOM 513 C C . HIS A 1 72 ? -3.910 7.707 -0.710 1.00 96.56 72 HIS A C 1
ATOM 515 O O . HIS A 1 72 ? -3.543 7.993 -1.851 1.00 96.56 72 HIS A O 1
ATOM 521 N N . GLY A 1 73 ? -4.902 8.367 -0.101 1.00 94.81 73 GLY A N 1
ATOM 522 C CA . GLY A 1 73 ? -5.719 9.376 -0.779 1.00 94.81 73 GLY A CA 1
ATOM 523 C C . GLY A 1 73 ? -6.292 8.857 -2.105 1.00 94.81 73 GLY A C 1
ATOM 524 O O . GLY A 1 73 ? -6.883 7.782 -2.155 1.00 94.81 73 GLY A O 1
ATOM 525 N N . ASN A 1 74 ? -6.079 9.603 -3.192 1.00 96.06 74 ASN A N 1
ATOM 526 C CA . ASN A 1 74 ? -6.622 9.264 -4.514 1.00 96.06 74 ASN A CA 1
ATOM 527 C C . ASN A 1 74 ? -5.700 8.385 -5.369 1.00 96.06 74 ASN A C 1
ATOM 529 O O . ASN A 1 74 ? -6.124 7.925 -6.425 1.00 96.06 74 ASN A O 1
ATOM 533 N N . ASN A 1 75 ? -4.438 8.190 -4.977 1.00 96.06 75 ASN A N 1
ATOM 534 C CA . ASN A 1 75 ? -3.485 7.417 -5.766 1.00 96.06 75 ASN A CA 1
ATOM 535 C C . ASN A 1 75 ? -2.388 6.828 -4.882 1.00 96.06 75 ASN A C 1
ATOM 537 O O . ASN A 1 75 ? -1.586 7.549 -4.286 1.00 96.06 75 ASN A O 1
ATOM 541 N N . ARG A 1 76 ? -2.292 5.500 -4.878 1.00 96.75 76 ARG A N 1
ATOM 542 C CA . ARG A 1 76 ? -1.245 4.787 -4.154 1.00 96.75 76 ARG A CA 1
ATOM 543 C C . ARG A 1 76 ? 0.084 4.827 -4.918 1.00 96.75 76 ARG A C 1
ATOM 545 O O . ARG A 1 76 ? 0.149 4.453 -6.086 1.00 96.75 76 ARG A O 1
ATOM 552 N N . LEU A 1 77 ? 1.171 5.175 -4.228 1.00 95.50 77 LEU A N 1
ATOM 553 C CA . LEU A 1 77 ? 2.532 5.024 -4.758 1.00 95.50 77 LEU A CA 1
ATOM 554 C C . LEU A 1 77 ? 2.990 3.555 -4.731 1.00 95.50 77 LEU A C 1
ATOM 556 O O . LEU A 1 77 ? 2.659 2.789 -3.819 1.00 95.50 77 LEU A O 1
ATOM 560 N N . GLY A 1 78 ? 3.750 3.146 -5.750 1.00 93.62 78 GLY A N 1
ATOM 561 C CA . GLY A 1 78 ? 4.344 1.807 -5.839 1.00 93.62 78 GLY A CA 1
ATOM 562 C C . GLY A 1 78 ? 5.150 1.458 -4.582 1.00 93.62 78 GLY A C 1
ATOM 563 O O . GLY A 1 78 ? 5.896 2.290 -4.087 1.00 93.62 78 GLY A O 1
ATOM 564 N N . GLY A 1 79 ? 4.972 0.243 -4.053 1.00 92.94 79 GLY A N 1
ATOM 565 C CA . GLY A 1 79 ? 5.625 -0.212 -2.816 1.00 92.94 79 GLY A CA 1
ATOM 566 C C . GLY A 1 79 ? 4.857 0.084 -1.520 1.00 92.94 79 GLY A C 1
ATOM 567 O O . GLY A 1 79 ? 5.035 -0.641 -0.545 1.00 92.94 79 GLY A O 1
ATOM 568 N N . ASN A 1 80 ? 3.933 1.054 -1.506 1.00 95.75 80 ASN A N 1
ATOM 569 C CA . ASN A 1 80 ? 3.280 1.460 -0.254 1.00 95.75 80 ASN A CA 1
ATOM 570 C C . ASN A 1 80 ? 2.224 0.479 0.279 1.00 95.75 80 ASN A C 1
ATOM 572 O O . ASN A 1 80 ? 1.962 0.518 1.471 1.00 95.75 80 ASN A O 1
ATOM 576 N N . SER A 1 81 ? 1.624 -0.390 -0.546 1.00 93.75 81 SER A N 1
ATOM 577 C CA . SER A 1 81 ? 0.560 -1.304 -0.074 1.00 93.75 81 SER A CA 1
ATOM 578 C C . SER A 1 81 ? 1.087 -2.356 0.908 1.00 93.75 81 SER A C 1
ATOM 580 O O . SER A 1 81 ? 0.526 -2.541 1.982 1.00 93.75 81 SER A O 1
ATOM 582 N N . LEU A 1 82 ? 2.205 -3.017 0.587 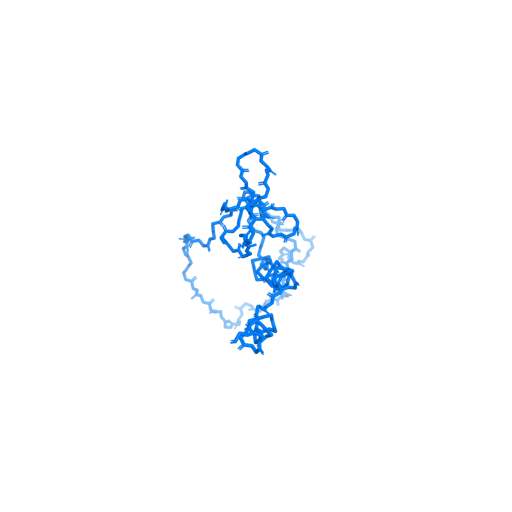1.00 95.31 82 LEU A N 1
ATOM 583 C CA . LEU A 1 82 ? 2.793 -4.005 1.500 1.00 95.31 82 LEU A CA 1
ATOM 584 C C . LEU A 1 82 ? 3.333 -3.342 2.772 1.00 95.31 82 LEU A C 1
ATOM 586 O O . LEU A 1 82 ? 3.222 -3.914 3.857 1.00 95.31 82 LEU A O 1
ATOM 590 N N . LEU A 1 83 ? 3.883 -2.130 2.642 1.00 95.06 83 LEU A N 1
ATOM 591 C CA . LEU A 1 83 ? 4.312 -1.326 3.783 1.00 95.06 83 LEU A CA 1
ATOM 592 C C . LEU A 1 83 ? 3.130 -1.001 4.707 1.00 95.06 83 LEU A C 1
ATOM 594 O O . LEU A 1 83 ? 3.219 -1.225 5.908 1.00 95.06 83 LEU A O 1
ATOM 598 N N . GLU A 1 84 ? 2.023 -0.522 4.140 1.00 95.19 84 GLU A N 1
ATOM 599 C CA . GLU A 1 84 ? 0.783 -0.189 4.848 1.00 95.19 84 GLU A CA 1
ATOM 600 C C . GLU A 1 84 ? 0.222 -1.411 5.584 1.00 95.19 84 GLU A C 1
ATOM 602 O O . GLU A 1 84 ? 0.066 -1.369 6.805 1.00 95.19 84 GLU A O 1
ATOM 607 N N . CYS A 1 85 ? 0.064 -2.536 4.885 1.00 94.94 85 CYS A N 1
ATOM 608 C CA . CYS A 1 85 ? -0.381 -3.790 5.485 1.00 94.94 85 CYS A CA 1
ATOM 609 C C . CYS A 1 85 ? 0.514 -4.243 6.652 1.00 94.94 85 CYS A C 1
ATOM 611 O O . CYS A 1 85 ? 0.010 -4.703 7.676 1.00 94.94 85 CYS A O 1
ATOM 613 N N . THR A 1 86 ? 1.838 -4.120 6.519 1.00 95.94 86 THR A N 1
ATOM 614 C CA . THR A 1 86 ? 2.782 -4.588 7.547 1.00 95.94 86 THR A CA 1
ATOM 615 C C . THR A 1 86 ? 2.779 -3.675 8.772 1.00 95.94 86 THR A C 1
ATOM 617 O O . THR A 1 86 ? 2.727 -4.159 9.901 1.00 95.94 86 THR A O 1
ATOM 620 N N . VAL A 1 87 ? 2.798 -2.354 8.566 1.00 95.12 87 VAL A N 1
ATOM 621 C CA . VAL A 1 87 ? 2.841 -1.365 9.652 1.00 95.12 87 VAL A CA 1
ATOM 622 C C . VAL A 1 87 ? 1.531 -1.356 10.435 1.00 95.12 87 VAL A C 1
ATOM 624 O O . VAL A 1 87 ? 1.549 -1.555 11.649 1.00 95.12 87 VAL A O 1
ATOM 627 N N . PHE A 1 88 ? 0.388 -1.179 9.763 1.00 95.88 88 PHE A N 1
ATOM 628 C CA . PHE A 1 88 ? -0.904 -1.145 10.453 1.00 95.88 88 PHE A CA 1
ATOM 629 C C . PHE A 1 88 ? -1.309 -2.525 10.970 1.00 95.88 88 PHE A C 1
ATOM 631 O O . PHE A 1 88 ? -1.902 -2.614 12.041 1.00 95.88 88 PHE A O 1
ATOM 638 N N . GLY A 1 89 ? -0.939 -3.604 10.272 1.00 95.19 89 GLY A N 1
ATOM 639 C CA . GLY A 1 89 ? -1.160 -4.968 10.750 1.00 95.19 89 GLY A CA 1
ATOM 640 C C . GLY A 1 89 ? -0.429 -5.246 12.064 1.00 95.19 89 GLY A C 1
ATOM 641 O O . GLY A 1 89 ? -1.038 -5.762 13.000 1.00 95.19 89 GLY A O 1
ATOM 642 N N . GLY A 1 90 ? 0.844 -4.850 12.166 1.00 94.19 90 GLY A N 1
ATOM 643 C CA . GLY A 1 90 ? 1.612 -4.946 13.410 1.00 94.19 90 GLY A CA 1
ATOM 644 C C . GLY A 1 90 ? 1.026 -4.079 14.524 1.00 94.19 90 GLY A C 1
ATOM 645 O O . GLY A 1 90 ? 0.768 -4.571 15.618 1.00 94.19 90 GLY A O 1
ATOM 646 N N . LEU A 1 91 ? 0.715 -2.817 14.218 1.00 93.12 91 LEU A N 1
ATOM 647 C CA . LEU A 1 91 ? 0.151 -1.871 15.182 1.00 93.12 91 LEU A CA 1
ATOM 648 C C . LEU A 1 91 ? -1.194 -2.350 15.752 1.00 93.12 91 LEU A C 1
ATOM 650 O O . LEU A 1 91 ? -1.425 -2.281 16.960 1.00 93.12 91 LEU A O 1
ATOM 654 N N . VAL A 1 92 ? -2.087 -2.850 14.895 1.00 93.75 92 VAL A N 1
ATOM 655 C CA . VAL A 1 92 ? -3.362 -3.442 15.321 1.00 93.75 92 VAL A CA 1
ATOM 656 C C . VAL A 1 92 ? -3.123 -4.728 16.111 1.00 93.75 92 VAL A C 1
ATOM 658 O O . VAL A 1 92 ? -3.792 -4.950 17.121 1.00 93.75 92 VAL A O 1
ATOM 661 N N . GLY A 1 93 ? -2.160 -5.553 15.694 1.00 91.69 93 GLY A N 1
ATOM 662 C CA . GLY A 1 93 ? -1.760 -6.768 16.403 1.00 91.69 93 GLY A CA 1
ATOM 663 C C . GLY A 1 93 ? -1.321 -6.504 17.844 1.00 91.69 93 GLY A C 1
ATOM 664 O O . GLY A 1 93 ? -1.790 -7.188 18.749 1.00 91.69 93 GLY A O 1
ATOM 665 N N . ASP A 1 94 ? -0.508 -5.471 18.075 1.00 88.56 94 ASP A N 1
ATOM 666 C CA . ASP A 1 94 ? -0.040 -5.088 19.415 1.00 88.56 94 ASP A CA 1
ATOM 667 C C . ASP A 1 94 ? -1.179 -4.580 20.316 1.00 88.56 94 ASP A C 1
ATOM 669 O O . ASP A 1 94 ? -1.165 -4.768 21.535 1.00 88.56 94 ASP A O 1
ATOM 673 N N . LYS A 1 95 ? -2.197 -3.944 19.724 1.00 82.31 95 LYS A N 1
ATOM 674 C CA . LYS A 1 95 ? -3.368 -3.419 20.445 1.00 82.31 95 LYS A CA 1
ATOM 675 C C . LYS A 1 95 ? -4.400 -4.480 20.777 1.00 82.31 95 LYS A C 1
ATOM 677 O O . LYS A 1 95 ? -5.075 -4.404 21.808 1.00 82.31 95 LYS A O 1
ATOM 682 N N . LEU A 1 96 ? -4.559 -5.459 19.896 1.00 81.12 96 LEU A N 1
ATOM 683 C CA . LEU A 1 96 ? -5.423 -6.597 20.133 1.00 81.12 96 LEU A CA 1
ATOM 684 C C . LEU A 1 96 ? -4.682 -7.563 21.053 1.00 81.12 96 LEU A C 1
ATOM 686 O O . LEU A 1 96 ? -4.000 -8.474 20.597 1.00 81.12 96 LEU A O 1
ATOM 690 N N . ALA A 1 97 ? -4.853 -7.394 22.368 1.00 64.81 97 ALA A N 1
ATOM 691 C CA . ALA A 1 97 ? -4.445 -8.408 23.330 1.00 64.81 97 ALA A CA 1
ATOM 692 C C . ALA A 1 97 ? -5.039 -9.752 22.890 1.00 64.81 97 ALA A C 1
ATOM 694 O O . ALA A 1 97 ? -6.253 -9.972 22.981 1.00 64.81 97 ALA A O 1
ATOM 695 N N . VAL A 1 98 ? -4.194 -10.641 22.363 1.00 59.66 98 VAL A N 1
ATOM 696 C CA . VAL A 1 98 ? -4.610 -11.976 21.949 1.00 59.66 98 VAL A CA 1
ATOM 697 C C . VAL A 1 98 ? -5.182 -12.636 23.197 1.00 59.66 98 VAL A C 1
ATOM 699 O O . VAL A 1 98 ? -4.467 -12.974 24.140 1.00 59.66 98 VAL A O 1
ATOM 702 N N . ARG A 1 99 ? -6.509 -12.780 23.213 1.00 52.38 99 ARG A N 1
ATOM 703 C CA . ARG A 1 99 ? -7.365 -13.210 24.334 1.00 52.38 99 ARG A CA 1
ATOM 704 C C . ARG A 1 99 ? -7.047 -14.604 24.891 1.00 52.38 99 ARG A C 1
ATOM 706 O O . ARG A 1 99 ? -7.807 -15.135 25.696 1.00 52.38 99 ARG A O 1
ATOM 713 N N . HIS A 1 100 ? -5.944 -15.219 24.480 1.00 47.19 100 HIS A N 1
ATOM 714 C CA . HIS A 1 100 ? -5.565 -16.564 24.877 1.00 47.19 100 HIS A CA 1
ATOM 715 C C . HIS A 1 100 ? -5.105 -16.645 26.342 1.00 47.19 100 HIS A C 1
ATOM 717 O O . HIS A 1 100 ? -5.300 -17.677 26.980 1.00 47.19 100 HIS A O 1
ATOM 723 N N . ALA A 1 101 ? -4.564 -15.560 26.913 1.00 50.94 101 ALA A N 1
ATOM 724 C CA . ALA A 1 101 ? -4.189 -15.527 28.329 1.00 50.94 101 ALA A CA 1
ATOM 725 C C . ALA A 1 101 ? -5.403 -15.332 29.259 1.00 50.94 101 ALA A C 1
ATOM 727 O O . ALA A 1 101 ? -5.519 -16.019 30.269 1.00 50.94 101 ALA A O 1
ATOM 728 N N . GLN A 1 102 ? -6.355 -14.464 28.900 1.00 48.47 102 GLN A N 1
ATOM 729 C CA . GLN A 1 102 ? -7.492 -14.135 29.775 1.00 48.47 102 GLN A CA 1
ATOM 730 C C . GLN A 1 102 ? -8.584 -15.216 29.810 1.00 48.47 102 GLN A C 1
ATOM 732 O O . GLN A 1 102 ? -9.206 -15.425 30.851 1.00 48.47 102 GLN A O 1
ATOM 737 N N . LEU A 1 103 ? -8.791 -15.950 28.709 1.00 52.28 103 LEU A N 1
ATOM 738 C CA . LEU A 1 103 ? -9.800 -17.016 28.649 1.00 52.28 103 LEU A CA 1
ATOM 739 C C . LEU A 1 103 ? -9.409 -18.267 29.459 1.00 52.28 103 LEU A C 1
ATOM 741 O O . LEU A 1 103 ? -10.292 -18.985 29.927 1.00 52.28 103 LEU A O 1
ATOM 745 N N . ARG A 1 104 ? -8.109 -18.524 29.680 1.00 51.25 104 ARG A N 1
ATOM 746 C CA . ARG A 1 104 ? -7.648 -19.627 30.546 1.00 51.25 104 ARG A CA 1
ATOM 747 C C . ARG A 1 104 ? -7.860 -19.322 32.027 1.00 51.25 104 ARG A C 1
ATOM 749 O O . ARG A 1 104 ? -8.254 -20.214 32.770 1.00 51.25 104 ARG A O 1
ATOM 756 N N . THR A 1 105 ? -7.678 -18.072 32.441 1.00 52.97 105 THR A N 1
ATOM 757 C CA . THR A 1 105 ? -7.867 -17.660 33.839 1.00 52.97 105 THR A CA 1
ATOM 758 C C . THR A 1 105 ? -9.344 -17.658 34.240 1.00 52.97 105 THR A C 1
ATOM 760 O O . THR A 1 105 ? -9.673 -18.071 35.345 1.00 52.97 105 THR A O 1
ATOM 763 N N . GLN A 1 106 ? -10.258 -17.287 33.336 1.00 51.50 106 GLN A N 1
ATOM 764 C CA . GLN A 1 106 ? -11.702 -17.311 33.622 1.00 51.50 106 GLN A CA 1
ATOM 765 C C . GLN A 1 106 ? -12.309 -18.724 33.648 1.00 51.50 106 GLN A C 1
ATOM 767 O O . GLN A 1 106 ? -13.303 -18.935 34.332 1.00 51.50 106 GLN A O 1
ATOM 772 N N . ARG A 1 107 ? -11.707 -19.704 32.957 1.00 53.53 107 ARG A N 1
ATOM 773 C CA . ARG A 1 107 ? -12.112 -21.125 33.019 1.00 53.53 107 ARG A CA 1
ATOM 774 C C . ARG A 1 107 ? -11.523 -21.905 34.198 1.00 53.53 107 ARG A C 1
ATOM 776 O O . ARG A 1 107 ? -11.975 -23.011 34.445 1.00 53.53 107 ARG A O 1
ATOM 783 N N . ALA A 1 108 ? -10.511 -21.368 34.877 1.00 53.34 108 ALA A N 1
ATOM 784 C CA . ALA A 1 108 ? -9.916 -21.975 36.071 1.00 53.34 108 ALA A CA 1
ATOM 785 C C . ALA A 1 108 ? -10.526 -21.446 37.385 1.00 53.34 108 ALA A C 1
ATOM 787 O O . ALA A 1 108 ? -10.167 -21.919 38.459 1.00 53.34 108 ALA A O 1
ATOM 788 N N . LEU A 1 109 ? -11.415 -20.449 37.299 1.00 53.75 109 LEU A N 1
ATOM 789 C CA . LEU A 1 109 ? -12.087 -19.796 38.428 1.00 53.75 109 LEU A CA 1
ATOM 790 C C . LEU A 1 109 ? -13.603 -20.083 38.478 1.00 53.75 109 LEU A C 1
ATOM 792 O O . LEU A 1 109 ? -14.318 -19.422 39.229 1.00 53.75 109 LEU A O 1
ATOM 796 N N . GLY A 1 110 ? -14.089 -21.040 37.686 1.00 44.66 110 GLY A N 1
ATOM 797 C CA . GLY A 1 110 ? -15.448 -21.589 37.751 1.00 44.66 110 GLY A CA 1
ATOM 798 C C . GLY A 1 110 ? -15.390 -23.103 37.832 1.00 44.66 110 GLY A C 1
ATOM 799 O O . GLY A 1 110 ? -16.329 -23.677 38.418 1.00 44.66 110 GLY A O 1
#

Organism: NCBI:txid33657

Secondary structure (DSSP, 8-state):
-GGGTT--TT-----TT-S--TTSPPP--------------B-B-TT-EEEPTTS-EEEEEE--STTB-STTTT-PPTTHHHHHHHHHHHHHHHHS--THHHHHHHHS--

InterPro domains:
  IPR003953 FAD-dependent oxidoreductase 2, FAD-binding domain [PF00890] (24-82)
  IPR036188 FAD/NAD(P)-binding domain superfamily [G3DSA:3.50.50.60] (19-108)
  IPR036188 FAD/NAD(P)-binding domain superfamily [SSF51905] (30-96)
  IPR050315 FAD-dependent oxidoreductase 2 [PTHR43400] (7-99)

Radius of gyration: 23.6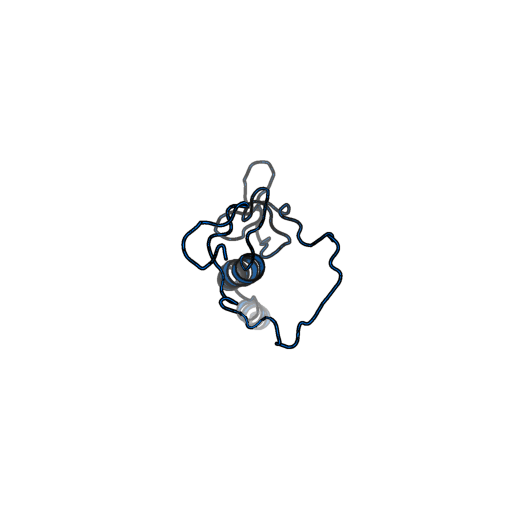2 Å; chains: 1; bounding box: 43×38×69 Å

Foldseek 3Di:
DCVPPPHDPVRDDDDPPPDDDPPDDDDDDDDDDDDDADQAAFEDDVQQFGADPVRDGDPPDGDFARNHHDPCPPHRDPPVRVVRRVVNVVSNVVVPPPCPVVVVVVVVVD